Protein AF-A0A7X5CTS6-F1 (afdb_monomer_lite)

Radius of gyration: 20.5 Å; chains: 1; bounding box: 55×24×59 Å

Secondary structure (DSSP, 8-state):
-HHHHHHHHHHHHHHHHHHHHHHHHHHTT-HHHHHHHHHHHHHHHHHHHHH---HHHHHHHHHHHHHHHHHHHHHHHHHHHHHTT-S-HHHHHHHHHHHHHHHHHHHHHHHHHHHHTT-TT---

Structure (mmCIF, N/CA/C/O backbone):
data_AF-A0A7X5CTS6-F1
#
_entry.id   AF-A0A7X5CTS6-F1
#
loop_
_atom_site.group_PDB
_atom_site.id
_atom_site.type_symbol
_atom_site.label_atom_id
_atom_site.label_alt_id
_atom_site.label_comp_id
_atom_site.label_asym_id
_atom_site.label_entity_id
_atom_site.label_seq_id
_atom_site.pdbx_PDB_ins_code
_atom_site.Cartn_x
_atom_site.Cartn_y
_atom_site.Cartn_z
_atom_site.occupancy
_atom_site.B_iso_or_equiv
_atom_site.auth_seq_id
_atom_site.auth_comp_id
_atom_site.auth_asym_id
_atom_site.auth_atom_id
_atom_site.pdbx_PDB_model_num
ATOM 1 N N . MET A 1 1 ? -35.289 6.361 33.125 1.00 55.50 1 MET A N 1
ATOM 2 C CA . MET A 1 1 ? -34.505 5.143 32.811 1.00 55.50 1 MET A CA 1
ATOM 3 C C . MET A 1 1 ? -34.591 4.692 31.345 1.00 55.50 1 MET A C 1
ATOM 5 O O . MET A 1 1 ? -33.584 4.211 30.857 1.00 55.50 1 MET A O 1
ATOM 9 N N . TYR A 1 2 ? -35.688 4.899 30.600 1.00 62.69 2 TYR A N 1
ATOM 10 C CA . TYR A 1 2 ? -35.789 4.464 29.185 1.00 62.69 2 TYR A CA 1
ATOM 11 C C . TYR A 1 2 ? -34.935 5.256 28.174 1.00 62.69 2 TYR A C 1
ATOM 13 O O . TYR A 1 2 ? -34.404 4.685 27.229 1.00 62.69 2 TYR A O 1
ATOM 21 N N . LEU A 1 3 ? -34.765 6.564 28.382 1.00 54.91 3 LEU A N 1
ATOM 22 C CA . LEU A 1 3 ? -34.079 7.444 27.425 1.00 54.91 3 LEU A CA 1
ATOM 23 C C . LEU A 1 3 ? -32.558 7.215 27.394 1.00 54.91 3 LEU A C 1
ATOM 25 O O . LEU A 1 3 ? -31.965 7.183 26.325 1.00 54.91 3 LEU A O 1
ATOM 29 N N . GLN A 1 4 ? -31.944 6.971 28.557 1.00 43.34 4 GLN A N 1
ATOM 30 C CA . GLN A 1 4 ? -30.517 6.642 28.666 1.00 43.34 4 GLN A CA 1
ATOM 31 C C . GLN A 1 4 ? -30.188 5.292 28.006 1.00 43.34 4 GLN A C 1
ATOM 33 O O . GLN A 1 4 ? -29.154 5.161 27.364 1.00 43.34 4 GLN A O 1
ATOM 38 N N . SER A 1 5 ? -31.087 4.307 28.141 1.00 58.06 5 SER A N 1
ATOM 39 C CA . SER A 1 5 ? -30.960 2.996 27.490 1.00 58.06 5 SER A CA 1
ATOM 40 C C . SER A 1 5 ? -31.053 3.125 25.973 1.00 58.06 5 SER A C 1
ATOM 42 O O . SER A 1 5 ? -30.184 2.630 25.272 1.00 58.06 5 SER A O 1
ATOM 44 N N . ALA A 1 6 ? -32.048 3.864 25.472 1.00 58.09 6 ALA A N 1
ATOM 45 C CA . ALA A 1 6 ? -32.210 4.093 24.039 1.00 58.09 6 ALA A CA 1
ATOM 46 C C . ALA A 1 6 ? -31.023 4.863 23.433 1.00 58.09 6 ALA A C 1
ATOM 48 O O . ALA A 1 6 ? -30.578 4.541 22.337 1.00 58.09 6 ALA A O 1
ATOM 49 N N . ILE A 1 7 ? -30.473 5.850 24.151 1.00 59.34 7 ILE A N 1
ATOM 50 C CA . ILE A 1 7 ? -29.261 6.569 23.728 1.00 59.34 7 ILE A CA 1
ATOM 51 C C . ILE A 1 7 ? -28.058 5.618 23.670 1.00 59.34 7 ILE A C 1
ATOM 53 O O . ILE A 1 7 ? -27.316 5.647 22.691 1.00 59.34 7 ILE A O 1
ATOM 57 N N . ASN A 1 8 ? -27.883 4.749 24.669 1.00 61.75 8 ASN A N 1
ATOM 58 C CA . ASN A 1 8 ? -26.803 3.761 24.671 1.00 61.75 8 ASN A CA 1
ATOM 59 C C . ASN A 1 8 ? -26.955 2.727 23.545 1.00 61.75 8 ASN A C 1
ATOM 61 O O . ASN A 1 8 ? -25.961 2.401 22.904 1.00 61.75 8 ASN A O 1
ATOM 65 N N . ASP A 1 9 ? -28.175 2.275 23.249 1.00 66.56 9 ASP A N 1
ATOM 66 C CA . ASP A 1 9 ? -28.448 1.348 22.144 1.00 66.56 9 ASP A CA 1
ATOM 67 C C . ASP A 1 9 ? -28.160 1.986 20.774 1.00 66.56 9 ASP A C 1
ATOM 69 O O . ASP A 1 9 ? -27.579 1.347 19.893 1.00 66.56 9 ASP A O 1
ATOM 73 N N . ILE A 1 10 ? -28.510 3.267 20.597 1.00 66.75 10 ILE A N 1
ATOM 74 C CA . ILE A 1 10 ? -28.204 4.032 19.377 1.00 66.75 10 ILE A CA 1
ATOM 75 C C . ILE A 1 10 ? -26.689 4.210 19.222 1.00 66.75 10 ILE A C 1
ATOM 77 O O . ILE A 1 10 ? -26.154 3.992 18.132 1.00 66.75 10 ILE A O 1
ATOM 81 N N . LEU A 1 11 ? -25.986 4.561 20.303 1.00 58.97 11 LEU A N 1
ATOM 82 C CA . LEU A 1 11 ? -24.529 4.706 20.302 1.00 58.97 11 LEU A CA 1
ATOM 83 C C . LEU A 1 11 ? -23.826 3.370 20.025 1.00 58.97 11 LEU A C 1
ATOM 85 O O . LEU A 1 11 ? -22.874 3.326 19.246 1.00 58.97 11 LEU A O 1
ATOM 89 N N . GLU A 1 12 ? -24.311 2.263 20.591 1.00 66.62 12 GLU A N 1
ATOM 90 C CA . GLU A 1 12 ? -23.802 0.923 20.292 1.00 66.62 12 GLU A CA 1
ATOM 91 C C . GLU A 1 12 ? -24.026 0.524 18.831 1.00 66.62 12 GLU A C 1
ATOM 93 O O . GLU A 1 12 ? -23.133 -0.057 18.208 1.00 66.62 12 GLU A O 1
ATOM 98 N N . GLN A 1 13 ? -25.203 0.807 18.266 1.00 68.00 13 GLN A N 1
ATOM 99 C CA . GLN A 1 13 ? -25.497 0.505 16.865 1.00 68.00 13 GLN A CA 1
ATOM 100 C C . GLN A 1 13 ? -24.636 1.331 15.908 1.00 68.00 13 GLN A C 1
ATOM 102 O O . GLN A 1 13 ? -24.113 0.775 14.939 1.00 68.00 13 GLN A O 1
ATOM 107 N N . GLN A 1 14 ? -24.436 2.621 16.190 1.00 64.69 14 GLN A N 1
ATOM 108 C CA . GLN A 1 14 ? -23.541 3.476 15.408 1.00 64.69 14 GLN A CA 1
ATOM 109 C C . GLN A 1 14 ? -22.090 2.987 15.479 1.00 64.69 14 GLN A C 1
ATOM 111 O O . GLN A 1 14 ? -21.455 2.827 14.435 1.00 64.69 14 GLN A O 1
ATOM 116 N N . ASN A 1 15 ? -21.601 2.630 16.671 1.00 62.44 15 ASN A N 1
ATOM 117 C CA . ASN A 1 15 ? -20.273 2.035 16.837 1.00 62.44 15 ASN A CA 1
ATOM 118 C C . ASN A 1 15 ? -20.134 0.713 16.070 1.00 62.44 15 ASN A C 1
ATOM 120 O O . ASN A 1 15 ? -19.147 0.502 15.367 1.00 62.44 15 ASN A O 1
ATOM 124 N N . LYS A 1 16 ? -21.135 -0.175 16.136 1.00 68.44 16 LYS A N 1
ATOM 125 C CA . LYS A 1 16 ? -21.136 -1.443 15.383 1.00 68.44 16 LYS A CA 1
ATOM 126 C C . LYS A 1 16 ? -21.078 -1.205 13.871 1.00 68.44 16 LYS A C 1
ATOM 128 O O . LYS A 1 16 ? -20.346 -1.912 13.176 1.00 68.44 16 LYS A O 1
ATOM 133 N N . GLN A 1 17 ? -21.804 -0.212 13.355 1.00 70.69 17 GLN A N 1
ATOM 134 C CA . GLN A 1 17 ? -21.783 0.138 11.932 1.00 70.69 17 GLN A CA 1
ATOM 135 C C . GLN A 1 17 ? -20.451 0.766 11.498 1.00 70.69 17 GLN A C 1
ATOM 137 O O . GLN A 1 17 ? -19.921 0.374 10.457 1.00 70.69 17 GLN A O 1
ATOM 142 N N . GLN A 1 18 ? -19.873 1.668 12.297 1.00 62.78 18 GLN A N 1
ATOM 143 C CA . GLN A 1 18 ? -18.547 2.242 12.035 1.00 62.78 18 GLN A CA 1
ATOM 144 C C . GLN A 1 18 ? -17.455 1.170 12.046 1.00 62.78 18 GLN A C 1
ATOM 146 O O . GLN A 1 18 ? -16.685 1.075 11.094 1.00 62.78 18 GLN A O 1
ATOM 151 N N . ILE A 1 19 ? -17.441 0.290 13.051 1.00 62.78 19 ILE A N 1
ATOM 152 C CA . ILE A 1 19 ? -16.505 -0.841 13.131 1.00 62.78 19 ILE A CA 1
ATOM 153 C C . ILE A 1 19 ? -16.640 -1.750 11.903 1.00 62.78 19 ILE A C 1
ATOM 155 O O . ILE A 1 19 ? -15.636 -2.188 11.344 1.00 62.78 19 ILE A O 1
ATOM 159 N N . LEU A 1 20 ? -17.865 -2.037 11.452 1.00 71.19 20 LEU A N 1
ATOM 160 C CA . LEU A 1 20 ? -18.095 -2.849 10.256 1.00 71.19 20 LEU A CA 1
ATOM 161 C C . LEU A 1 20 ? -17.598 -2.147 8.982 1.00 71.19 20 LEU A C 1
ATOM 163 O O . LEU A 1 20 ? -17.016 -2.795 8.112 1.00 71.19 20 LEU A O 1
ATOM 167 N N . HIS A 1 21 ? -17.824 -0.838 8.860 1.00 67.75 21 HIS A N 1
ATOM 168 C CA . HIS A 1 21 ? -17.355 -0.046 7.727 1.00 67.75 21 HIS A CA 1
ATOM 169 C C . HIS A 1 21 ? -15.824 -0.007 7.665 1.00 67.75 21 HIS A C 1
ATOM 171 O O . HIS A 1 21 ? -15.253 -0.314 6.619 1.00 67.75 21 HIS A O 1
ATOM 177 N N . ILE A 1 22 ? -15.174 0.238 8.803 1.00 61.53 22 ILE A N 1
ATOM 178 C CA . ILE A 1 22 ? -13.717 0.196 8.958 1.00 61.53 22 ILE A CA 1
ATOM 179 C C . ILE A 1 22 ? -13.184 -1.195 8.604 1.00 61.53 22 ILE A C 1
ATOM 181 O O . ILE A 1 22 ? -12.278 -1.318 7.787 1.00 61.53 22 ILE A O 1
ATOM 185 N N . LYS A 1 23 ? -13.794 -2.270 9.121 1.00 62.78 23 LYS A N 1
ATOM 186 C CA . LYS A 1 23 ? -13.409 -3.648 8.768 1.00 62.78 23 LYS A CA 1
ATOM 187 C C . LYS A 1 23 ? -13.526 -3.925 7.271 1.00 62.78 23 LYS A C 1
ATOM 189 O O . LYS A 1 23 ? -12.672 -4.612 6.722 1.00 62.78 23 LYS A O 1
ATOM 194 N N . LYS A 1 24 ? -14.549 -3.392 6.596 1.00 66.81 24 LYS A N 1
ATOM 195 C CA . LYS A 1 24 ? -14.685 -3.507 5.136 1.00 66.81 24 LYS A CA 1
ATOM 196 C C . LYS A 1 24 ? -13.592 -2.735 4.398 1.00 66.81 24 LYS A C 1
ATOM 198 O O . LYS A 1 24 ? -13.032 -3.277 3.453 1.00 66.81 24 LYS A O 1
ATOM 203 N N . GLN A 1 25 ? -13.278 -1.512 4.823 1.00 61.53 25 GLN A N 1
ATOM 204 C CA . GLN A 1 25 ? -12.187 -0.724 4.239 1.00 61.53 25 GLN A CA 1
ATOM 205 C C . GLN A 1 25 ? -10.834 -1.421 4.421 1.00 61.53 25 GLN A C 1
ATOM 207 O O . GLN A 1 25 ? -10.058 -1.511 3.474 1.00 61.53 25 GLN A O 1
ATOM 212 N N . LEU A 1 26 ? -10.598 -1.999 5.600 1.00 60.16 26 LEU A N 1
ATOM 213 C CA . LEU A 1 26 ? -9.394 -2.764 5.898 1.00 60.16 26 LEU A CA 1
ATOM 214 C C . LEU A 1 26 ? -9.316 -4.058 5.059 1.00 60.16 26 LEU A C 1
ATOM 216 O O . LEU A 1 26 ? -8.292 -4.350 4.449 1.00 60.16 26 LEU A O 1
ATOM 220 N N . ALA A 1 27 ? -10.425 -4.790 4.917 1.00 58.75 27 ALA A N 1
ATOM 221 C CA . ALA A 1 27 ? -10.484 -6.026 4.130 1.00 58.75 27 ALA A CA 1
ATOM 222 C C . ALA A 1 27 ? -10.182 -5.836 2.629 1.00 58.75 27 ALA A C 1
ATOM 224 O O . ALA A 1 27 ? -9.663 -6.754 1.995 1.00 58.75 27 ALA A O 1
ATOM 225 N N . VAL A 1 28 ? -10.462 -4.657 2.055 1.00 59.62 28 VAL A N 1
ATOM 226 C CA . VAL A 1 28 ? -10.096 -4.319 0.662 1.00 59.62 28 VAL A CA 1
ATOM 227 C C . VAL A 1 28 ? -8.570 -4.273 0.464 1.00 59.62 28 VAL A C 1
ATOM 229 O O . VAL A 1 28 ? -8.091 -4.485 -0.648 1.00 59.62 28 VAL A O 1
ATOM 232 N N . MET A 1 29 ? -7.801 -4.070 1.538 1.00 61.09 29 MET A N 1
ATOM 233 C CA . MET A 1 29 ? -6.335 -4.043 1.562 1.00 61.09 29 MET A CA 1
ATOM 234 C C . MET A 1 29 ? -5.751 -5.267 2.287 1.00 61.09 29 MET A C 1
ATOM 236 O O . MET A 1 29 ? -4.773 -5.154 3.024 1.00 61.09 29 MET A O 1
ATOM 240 N N . SER A 1 30 ? -6.356 -6.444 2.096 1.00 66.75 30 SER A N 1
ATOM 241 C CA . SER A 1 30 ? -5.897 -7.685 2.729 1.00 66.75 30 SER A CA 1
ATOM 242 C C . SER A 1 30 ? -4.422 -7.999 2.425 1.00 66.75 30 SER A C 1
ATOM 244 O O . SER A 1 30 ? -3.878 -7.601 1.390 1.00 66.75 30 SER A O 1
ATOM 246 N N . GLU A 1 31 ? -3.772 -8.772 3.301 1.00 66.56 31 GLU A N 1
ATOM 247 C CA . GLU A 1 31 ? -2.392 -9.241 3.083 1.00 66.56 31 GLU A CA 1
ATOM 248 C C . GLU A 1 31 ? -2.230 -9.968 1.742 1.00 66.56 31 GLU A C 1
ATOM 250 O O . GLU A 1 31 ? -1.206 -9.843 1.072 1.00 66.56 31 GLU A O 1
ATOM 255 N N . GLU A 1 32 ? -3.271 -10.681 1.313 1.00 71.50 32 GLU A N 1
ATOM 256 C CA . GLU A 1 32 ? -3.310 -11.363 0.026 1.00 71.50 32 GLU A CA 1
ATOM 257 C C . GLU A 1 32 ? -3.339 -10.376 -1.147 1.00 71.50 32 GLU A C 1
ATOM 259 O O . GLU A 1 32 ? -2.570 -10.526 -2.100 1.00 71.50 32 GLU A O 1
ATOM 264 N N . TRP A 1 33 ? -4.157 -9.319 -1.068 1.00 76.38 33 TRP A N 1
ATOM 265 C CA . TRP A 1 33 ? -4.157 -8.253 -2.071 1.00 76.38 33 TRP A CA 1
ATOM 266 C C . TRP A 1 33 ? -2.781 -7.584 -2.163 1.00 76.38 33 TRP A C 1
ATOM 268 O O . TRP A 1 33 ? -2.247 -7.402 -3.263 1.00 76.38 33 TRP A O 1
ATOM 278 N N . PHE A 1 34 ? -2.176 -7.281 -1.012 1.00 74.25 34 PHE A N 1
ATOM 279 C CA . PHE A 1 34 ? -0.832 -6.717 -0.940 1.00 74.25 34 PHE A CA 1
ATOM 280 C C . PHE A 1 34 ? 0.199 -7.635 -1.604 1.00 74.25 34 PHE A C 1
ATOM 282 O O . PHE A 1 34 ? 0.939 -7.193 -2.486 1.00 74.25 34 PHE A O 1
ATOM 289 N N . TYR A 1 35 ? 0.218 -8.917 -1.233 1.00 71.75 35 TYR A N 1
ATOM 290 C CA . TYR A 1 35 ? 1.155 -9.902 -1.766 1.00 71.75 35 TYR A CA 1
ATOM 291 C C . TYR A 1 35 ? 1.056 -10.016 -3.292 1.00 71.75 35 TYR A C 1
ATOM 293 O O . TYR A 1 35 ? 2.079 -10.020 -3.980 1.00 71.75 35 TYR A O 1
ATOM 301 N N . GLN A 1 36 ? -0.162 -10.036 -3.842 1.00 77.19 36 GLN A N 1
ATOM 302 C CA . GLN A 1 36 ? -0.382 -10.091 -5.290 1.00 77.19 36 GLN A CA 1
ATOM 303 C C . GLN A 1 36 ? 0.176 -8.851 -6.003 1.00 77.19 36 GLN A C 1
ATOM 305 O O . GLN A 1 36 ? 0.879 -8.971 -7.012 1.00 77.19 36 GLN A O 1
ATOM 310 N N . LYS A 1 37 ? -0.086 -7.649 -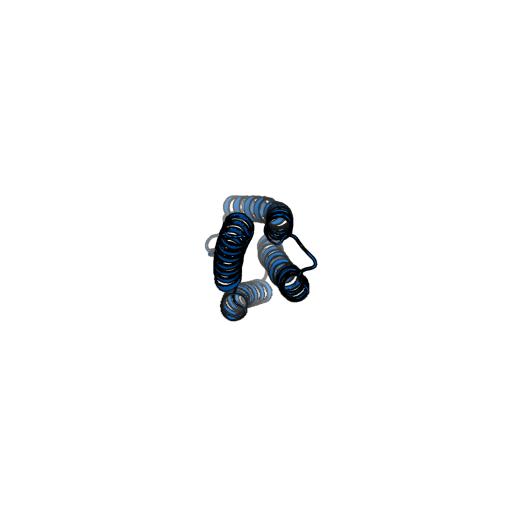5.470 1.00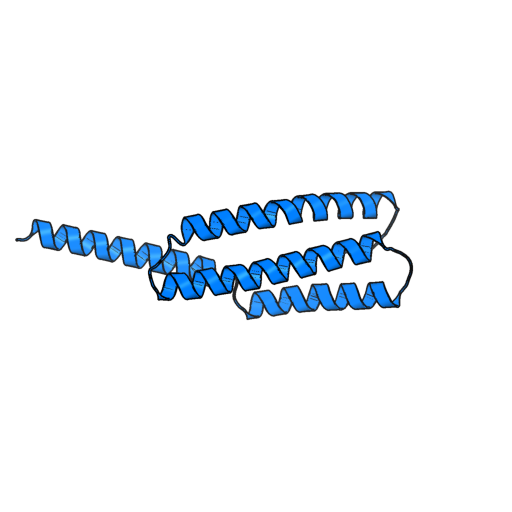 76.25 37 LYS A N 1
ATOM 311 C CA . LYS A 1 37 ? 0.426 -6.396 -6.048 1.00 76.25 37 LYS A CA 1
ATOM 312 C C . LYS A 1 37 ? 1.944 -6.290 -5.939 1.00 76.25 37 LYS A C 1
ATOM 314 O O . LYS A 1 37 ? 2.604 -5.956 -6.924 1.00 76.25 37 LYS A O 1
ATOM 319 N N . TRP A 1 38 ? 2.498 -6.637 -4.783 1.00 75.62 38 TRP A N 1
ATOM 320 C CA . TRP A 1 38 ? 3.933 -6.642 -4.519 1.00 75.62 38 TRP A CA 1
ATOM 321 C C . TRP A 1 38 ? 4.677 -7.611 -5.442 1.00 75.62 38 TRP A C 1
ATOM 323 O O . TRP A 1 38 ? 5.647 -7.228 -6.097 1.00 75.62 38 TRP A O 1
ATOM 333 N N . LYS A 1 39 ? 4.175 -8.845 -5.578 1.00 79.00 39 LYS A N 1
ATOM 334 C CA . LYS A 1 39 ? 4.751 -9.876 -6.450 1.00 79.00 39 LYS A CA 1
ATOM 335 C C . LYS A 1 39 ? 4.802 -9.420 -7.907 1.00 79.00 39 LYS A C 1
ATOM 337 O O . LYS A 1 39 ? 5.827 -9.596 -8.562 1.00 79.00 39 LYS A O 1
ATOM 342 N N . MET A 1 40 ? 3.730 -8.801 -8.401 1.00 83.12 40 MET A N 1
ATOM 343 C CA . MET A 1 40 ? 3.670 -8.281 -9.768 1.00 83.12 40 MET A CA 1
ATOM 344 C C . MET A 1 40 ? 4.715 -7.180 -10.010 1.00 83.12 40 MET A C 1
ATOM 346 O O . MET A 1 40 ? 5.432 -7.217 -11.011 1.00 83.12 40 MET A O 1
ATOM 350 N N . VAL A 1 41 ? 4.827 -6.212 -9.094 1.00 75.00 41 VAL A N 1
ATOM 351 C CA . VAL A 1 41 ? 5.816 -5.123 -9.186 1.00 75.00 41 VAL A CA 1
ATOM 352 C C . VAL A 1 41 ? 7.239 -5.668 -9.122 1.00 75.00 41 VAL A C 1
ATOM 354 O O . VAL A 1 41 ? 8.076 -5.287 -9.939 1.00 75.00 41 VAL A O 1
ATOM 357 N N . TYR A 1 42 ? 7.502 -6.602 -8.207 1.00 71.56 42 TYR A N 1
ATOM 358 C CA . TYR A 1 42 ? 8.810 -7.230 -8.050 1.00 71.56 42 TYR A CA 1
ATOM 359 C C . TYR A 1 42 ? 9.243 -7.999 -9.304 1.00 71.56 42 TYR A C 1
ATOM 361 O O . TYR A 1 42 ? 10.368 -7.839 -9.771 1.00 71.56 42 TYR A O 1
ATOM 369 N N . GLN A 1 43 ? 8.345 -8.793 -9.896 1.00 76.69 43 GLN A N 1
ATOM 370 C CA . GLN A 1 43 ? 8.625 -9.525 -11.135 1.00 76.69 43 GLN A CA 1
ATOM 371 C C . GLN A 1 43 ? 8.974 -8.582 -12.290 1.00 76.69 43 GLN A C 1
ATOM 373 O O . GLN A 1 43 ? 9.908 -8.851 -13.046 1.00 76.69 43 GLN A O 1
ATOM 378 N N . LYS A 1 44 ? 8.263 -7.454 -12.403 1.00 70.88 44 LYS A N 1
ATOM 379 C CA . LYS A 1 44 ? 8.552 -6.436 -13.418 1.00 70.88 44 LYS A CA 1
ATOM 380 C C . LYS A 1 44 ? 9.895 -5.757 -13.159 1.00 70.88 44 LYS A C 1
ATOM 382 O O . LYS A 1 44 ? 10.708 -5.686 -14.076 1.00 70.88 44 LYS A O 1
ATOM 387 N N . LEU A 1 45 ? 10.173 -5.336 -11.923 1.00 66.06 45 LEU A N 1
ATOM 388 C CA . LEU A 1 45 ? 11.473 -4.774 -11.540 1.00 66.06 45 LEU A CA 1
ATOM 389 C C . LEU A 1 45 ? 12.619 -5.730 -11.902 1.00 66.06 45 LEU A C 1
ATOM 391 O O . LEU A 1 45 ? 13.587 -5.330 -12.540 1.00 66.06 45 LEU A O 1
ATOM 395 N N . TYR A 1 46 ? 12.475 -7.009 -11.557 1.00 66.88 46 TYR A N 1
ATOM 396 C CA . TYR A 1 46 ? 13.468 -8.039 -11.846 1.00 66.88 46 TYR A CA 1
ATOM 397 C C . TYR A 1 46 ? 13.698 -8.235 -13.351 1.00 66.88 46 TYR A C 1
ATOM 399 O O . TYR A 1 46 ? 14.843 -8.322 -13.801 1.00 66.88 46 TYR A O 1
ATOM 407 N N . PHE A 1 47 ? 12.622 -8.265 -14.142 1.00 68.56 47 PHE A N 1
ATOM 408 C CA . PHE A 1 47 ? 12.697 -8.351 -15.600 1.00 68.56 47 PHE A CA 1
ATOM 409 C C . PHE A 1 47 ? 13.455 -7.160 -16.201 1.00 68.56 47 PHE A C 1
ATOM 411 O O . PHE A 1 47 ? 14.368 -7.346 -17.010 1.00 68.56 47 PHE A O 1
ATOM 418 N N . TYR A 1 48 ? 13.126 -5.938 -15.780 1.00 64.12 48 TYR A N 1
ATOM 419 C CA . TYR A 1 48 ? 13.758 -4.730 -16.311 1.00 64.12 48 TYR A CA 1
ATOM 420 C C . TYR A 1 48 ? 15.208 -4.557 -15.848 1.00 64.12 48 TYR A C 1
ATOM 422 O O . TYR A 1 48 ? 16.036 -4.127 -16.650 1.00 64.12 48 TYR A O 1
ATOM 430 N N . ASN A 1 49 ? 15.546 -4.985 -14.628 1.00 62.97 49 ASN A N 1
ATOM 431 C CA . ASN A 1 49 ? 16.930 -4.995 -14.149 1.00 62.97 49 ASN A CA 1
ATOM 432 C C . ASN A 1 49 ? 17.806 -5.983 -14.931 1.00 62.97 49 ASN A C 1
ATOM 434 O O . ASN A 1 49 ? 18.964 -5.684 -15.208 1.00 62.97 49 ASN A O 1
ATOM 438 N N . ARG A 1 50 ? 17.263 -7.137 -15.347 1.00 61.47 50 ARG A N 1
ATOM 439 C CA . ARG A 1 50 ? 17.996 -8.098 -16.191 1.00 61.47 50 ARG A CA 1
ATOM 440 C C . ARG A 1 50 ? 18.142 -7.662 -17.650 1.00 61.47 50 ARG A C 1
ATOM 442 O O . ARG A 1 50 ? 19.087 -8.092 -18.303 1.00 61.47 50 ARG A O 1
ATOM 449 N N . SER A 1 51 ? 17.225 -6.839 -18.157 1.00 58.78 51 SER A N 1
ATOM 450 C CA . SER A 1 51 ? 17.153 -6.495 -19.587 1.00 58.78 51 SER A CA 1
ATOM 451 C C . SER A 1 51 ? 18.054 -5.322 -20.005 1.00 58.78 51 SER A C 1
ATOM 453 O O . SER A 1 51 ? 18.234 -5.116 -21.199 1.00 58.78 51 SER A O 1
ATOM 455 N N . PHE A 1 52 ? 18.639 -4.595 -19.041 1.00 51.38 52 PHE A N 1
ATOM 456 C CA . PHE A 1 52 ? 19.457 -3.386 -19.213 1.00 51.38 52 PHE A CA 1
ATOM 457 C C . PHE A 1 52 ? 18.785 -2.210 -19.969 1.00 51.38 52 PHE A C 1
ATOM 459 O O . PHE A 1 52 ? 18.078 -2.350 -20.959 1.00 51.38 52 PHE A O 1
ATOM 466 N N . GLN A 1 53 ? 19.119 -0.999 -19.500 1.00 57.19 53 GLN A N 1
ATOM 467 C CA . GLN A 1 53 ? 19.039 0.306 -20.184 1.00 57.19 53 GLN A CA 1
ATOM 468 C C . GLN A 1 53 ? 17.857 1.254 -19.966 1.00 57.19 53 GLN A C 1
ATOM 470 O O . GLN A 1 53 ? 17.739 2.187 -20.753 1.00 57.19 53 GLN A O 1
ATOM 475 N N . LYS A 1 54 ? 17.034 1.168 -18.912 1.00 67.88 54 LYS A N 1
ATOM 476 C CA . LYS A 1 54 ? 16.124 2.300 -18.604 1.00 67.88 54 LYS A CA 1
ATOM 477 C C . LYS A 1 54 ? 16.095 2.616 -17.107 1.00 67.88 54 LYS A C 1
ATOM 479 O O . LYS A 1 54 ? 15.178 2.166 -16.425 1.00 67.88 54 LYS A O 1
ATOM 484 N N . PRO A 1 55 ? 17.039 3.445 -16.609 1.00 71.25 55 PRO A N 1
ATOM 485 C CA . PRO A 1 55 ? 17.074 3.911 -15.215 1.00 71.25 55 PRO A CA 1
ATOM 486 C C . PRO A 1 55 ? 15.733 4.485 -14.738 1.00 71.25 55 PRO A C 1
ATOM 488 O O . PRO A 1 55 ? 15.365 4.368 -13.577 1.00 71.25 55 PRO A O 1
ATOM 491 N N . ILE A 1 56 ? 14.963 5.067 -15.662 1.00 71.25 56 ILE A N 1
ATOM 492 C CA . ILE A 1 56 ? 13.620 5.596 -15.405 1.00 71.25 56 ILE A CA 1
ATOM 493 C C . ILE A 1 56 ? 12.614 4.470 -15.095 1.00 71.25 56 ILE A C 1
ATOM 495 O O . ILE A 1 56 ? 11.775 4.646 -14.216 1.00 71.25 56 ILE A O 1
ATOM 499 N N . ILE A 1 57 ? 12.707 3.305 -15.753 1.00 71.69 57 ILE A N 1
ATOM 500 C CA . ILE A 1 57 ? 11.850 2.145 -15.451 1.00 71.69 57 ILE A CA 1
ATOM 501 C C . ILE A 1 57 ? 12.217 1.538 -14.094 1.00 71.69 57 ILE A C 1
ATOM 503 O O . ILE A 1 57 ? 11.331 1.257 -13.288 1.00 71.69 57 ILE A O 1
ATOM 507 N N . GLU A 1 58 ? 13.507 1.353 -13.821 1.00 74.19 58 GLU A N 1
ATOM 508 C CA . GLU A 1 58 ? 13.965 0.857 -12.519 1.00 74.19 58 GLU A CA 1
ATOM 509 C C . GLU A 1 58 ? 13.518 1.795 -11.393 1.00 74.19 58 GLU A C 1
ATOM 511 O O . GLU A 1 58 ? 12.961 1.341 -10.390 1.00 74.19 58 GLU A O 1
ATOM 516 N N . LYS A 1 59 ? 13.661 3.113 -11.594 1.00 80.69 59 LYS A N 1
ATOM 517 C CA . LYS A 1 59 ? 13.165 4.127 -10.661 1.00 80.69 59 LYS A CA 1
ATOM 518 C C . LYS A 1 59 ? 11.649 4.032 -10.479 1.00 80.69 59 LYS A C 1
ATOM 520 O O . LYS A 1 59 ? 11.196 4.055 -9.341 1.00 80.69 59 LYS A O 1
ATOM 525 N N . LEU A 1 60 ? 10.876 3.856 -11.555 1.00 79.88 60 LEU A N 1
ATOM 526 C CA . LEU A 1 60 ? 9.416 3.704 -11.508 1.00 79.88 60 LEU A CA 1
ATOM 527 C C . LEU A 1 60 ? 8.980 2.500 -10.660 1.00 79.88 60 LEU A C 1
ATOM 529 O O . LEU A 1 60 ? 8.161 2.648 -9.752 1.00 79.88 60 LEU A O 1
ATOM 533 N N . PHE A 1 61 ? 9.526 1.313 -10.932 1.00 77.88 61 PHE A N 1
ATOM 534 C CA . PHE A 1 61 ? 9.160 0.106 -10.186 1.00 77.88 61 PHE A CA 1
ATOM 535 C C . PHE A 1 61 ? 9.697 0.124 -8.753 1.00 77.88 61 PHE A C 1
ATOM 537 O O . PHE A 1 61 ? 9.002 -0.321 -7.843 1.00 77.88 61 PHE A O 1
ATOM 544 N N . SER A 1 62 ? 10.874 0.709 -8.520 1.00 79.69 62 SER A N 1
ATOM 545 C CA . SER A 1 62 ? 11.398 0.928 -7.167 1.00 79.69 62 SER A CA 1
ATOM 546 C C . SER A 1 62 ? 10.504 1.868 -6.359 1.00 79.69 62 SER A C 1
ATOM 548 O O . SER A 1 62 ? 10.258 1.619 -5.179 1.00 79.69 62 SER A O 1
ATOM 550 N N . LEU A 1 63 ? 9.969 2.922 -6.987 1.00 82.75 63 LEU A N 1
ATOM 551 C CA . LEU A 1 63 ? 9.041 3.843 -6.332 1.00 82.75 63 LEU A CA 1
ATOM 552 C C . LEU A 1 63 ? 7.728 3.151 -5.967 1.00 82.75 63 LEU A C 1
ATOM 554 O O . LEU A 1 63 ? 7.223 3.315 -4.859 1.00 82.75 63 LEU A O 1
ATOM 558 N N . GLN A 1 64 ? 7.201 2.323 -6.872 1.00 77.06 64 GLN A N 1
ATOM 559 C CA . GLN A 1 64 ? 6.019 1.518 -6.582 1.00 77.06 64 GLN A CA 1
ATOM 560 C C . GLN A 1 64 ? 6.254 0.518 -5.462 1.00 77.06 64 GLN A C 1
ATOM 562 O O . GLN A 1 64 ? 5.385 0.340 -4.614 1.00 77.06 64 GLN A O 1
ATOM 567 N N . MET A 1 65 ? 7.426 -0.109 -5.433 1.00 79.06 65 MET A N 1
ATOM 568 C CA . MET A 1 65 ? 7.784 -1.037 -4.373 1.00 79.06 65 MET A CA 1
ATOM 569 C C . MET A 1 65 ? 7.799 -0.345 -3.008 1.00 79.06 65 MET A C 1
ATOM 571 O O . MET A 1 65 ? 7.193 -0.846 -2.063 1.00 79.06 65 MET A O 1
ATOM 575 N N . LYS A 1 66 ? 8.415 0.842 -2.925 1.00 82.19 66 LYS A N 1
ATOM 576 C CA . LYS A 1 66 ? 8.404 1.677 -1.715 1.00 82.19 66 LYS A CA 1
ATOM 577 C C . LYS A 1 66 ? 6.987 2.087 -1.313 1.00 82.19 66 LYS A C 1
ATOM 579 O O . LYS A 1 66 ? 6.639 1.976 -0.142 1.00 82.19 66 LYS A O 1
ATOM 584 N N . ARG A 1 67 ? 6.151 2.487 -2.276 1.00 83.75 67 ARG A N 1
ATOM 585 C CA . ARG A 1 67 ? 4.735 2.814 -2.041 1.00 83.75 67 ARG A CA 1
ATOM 586 C C . ARG A 1 67 ? 3.998 1.639 -1.403 1.00 83.75 67 ARG A C 1
ATOM 588 O O . ARG A 1 67 ? 3.344 1.815 -0.385 1.00 83.75 67 ARG A O 1
ATOM 595 N N . TYR A 1 68 ? 4.137 0.437 -1.961 1.00 80.62 68 TYR A N 1
ATOM 596 C CA . TYR A 1 68 ? 3.530 -0.763 -1.388 1.00 80.62 68 TYR A CA 1
ATOM 597 C C . TYR A 1 68 ? 4.085 -1.064 0.015 1.00 80.62 68 TYR A C 1
ATOM 599 O O . TYR A 1 68 ? 3.303 -1.314 0.926 1.00 80.62 68 TYR A O 1
ATOM 607 N N . GLN A 1 69 ? 5.396 -0.971 0.241 1.00 79.81 69 GLN A N 1
ATOM 608 C CA . GLN A 1 69 ? 5.974 -1.167 1.580 1.00 79.81 69 GLN A CA 1
ATOM 609 C C . GLN A 1 69 ? 5.386 -0.211 2.628 1.00 79.81 69 GLN A C 1
ATOM 611 O O . GLN A 1 69 ? 5.052 -0.650 3.725 1.00 79.81 69 GLN A O 1
ATOM 616 N N . ILE A 1 70 ? 5.205 1.066 2.283 1.00 82.38 70 ILE A N 1
ATOM 617 C CA . ILE A 1 70 ? 4.579 2.057 3.170 1.00 82.38 70 ILE A CA 1
ATOM 618 C C . ILE A 1 70 ? 3.118 1.704 3.432 1.00 82.38 70 ILE A C 1
ATOM 620 O O . ILE A 1 70 ? 2.700 1.714 4.585 1.00 82.38 70 ILE A O 1
ATOM 624 N N . ILE A 1 71 ? 2.366 1.326 2.390 1.00 79.38 71 ILE A N 1
ATOM 625 C CA . ILE A 1 71 ? 0.992 0.832 2.545 1.00 79.38 71 ILE A CA 1
ATOM 626 C C . ILE A 1 71 ? 0.947 -0.286 3.584 1.00 79.38 71 ILE A C 1
ATOM 628 O O . ILE A 1 71 ? 0.143 -0.221 4.503 1.00 79.38 71 ILE A O 1
ATOM 632 N N . GLN A 1 72 ? 1.815 -1.291 3.460 1.00 77.12 72 GLN A N 1
ATOM 633 C CA . GLN A 1 72 ? 1.825 -2.434 4.369 1.00 77.12 72 GLN A CA 1
ATOM 634 C C . GLN A 1 72 ? 2.164 -2.025 5.806 1.00 77.12 72 GLN A C 1
ATOM 636 O O . GLN A 1 72 ? 1.482 -2.447 6.736 1.00 77.12 72 GLN A O 1
ATOM 641 N N . GLN A 1 73 ? 3.201 -1.207 5.990 1.00 81.25 73 GLN A N 1
ATOM 642 C CA . GLN A 1 73 ? 3.654 -0.782 7.315 1.00 81.25 73 GLN A CA 1
ATOM 643 C C . GLN A 1 73 ? 2.612 0.082 8.029 1.00 81.25 73 GLN A C 1
ATOM 645 O O . GLN A 1 73 ? 2.297 -0.173 9.189 1.00 81.25 73 GLN A O 1
ATOM 650 N N . GLU A 1 74 ? 2.060 1.083 7.345 1.00 81.44 74 GLU A N 1
ATOM 651 C CA . GLU A 1 74 ? 1.058 1.976 7.931 1.00 81.44 74 GLU A CA 1
ATOM 652 C C . GLU A 1 74 ? -0.266 1.251 8.159 1.00 81.44 74 GLU A C 1
ATOM 654 O O . GLU A 1 74 ? -0.878 1.402 9.211 1.00 81.44 74 GLU A O 1
ATOM 659 N N . TYR A 1 75 ? -0.660 0.363 7.246 1.00 78.81 75 TYR A N 1
ATOM 660 C CA . TYR A 1 75 ? -1.824 -0.493 7.447 1.00 78.81 75 TYR A CA 1
ATOM 661 C C . TYR A 1 75 ? -1.676 -1.385 8.688 1.00 78.81 75 TYR A C 1
ATOM 663 O O . TYR A 1 75 ? -2.581 -1.440 9.519 1.00 78.81 75 TYR A O 1
ATOM 671 N N . GLN A 1 76 ? -0.525 -2.044 8.870 1.00 78.12 76 GLN A N 1
ATOM 672 C CA . GLN A 1 76 ? -0.264 -2.862 10.060 1.00 78.12 76 GLN A CA 1
ATOM 673 C C . GLN A 1 76 ? -0.324 -2.035 11.351 1.00 78.12 76 GLN A C 1
ATOM 675 O O . GLN A 1 76 ? -0.887 -2.499 12.343 1.00 78.12 76 GLN A O 1
ATOM 680 N N . LYS A 1 77 ? 0.197 -0.802 11.340 1.00 83.06 77 LYS A N 1
ATOM 681 C CA . LYS A 1 77 ? 0.090 0.116 12.484 1.00 83.06 77 LYS A CA 1
ATOM 682 C C . LYS A 1 77 ? -1.361 0.489 12.777 1.00 83.06 77 LYS A C 1
ATOM 684 O O . LYS A 1 77 ? -1.771 0.387 13.930 1.00 83.06 77 LYS A O 1
ATOM 689 N N . ILE A 1 78 ? -2.135 0.855 11.753 1.00 79.88 78 ILE A N 1
ATOM 690 C CA . ILE A 1 78 ? -3.556 1.209 11.878 1.00 79.88 78 ILE A CA 1
ATOM 691 C C . ILE A 1 78 ? -4.343 0.046 12.480 1.00 79.88 78 ILE A C 1
ATOM 693 O O . ILE A 1 78 ? -5.107 0.252 13.418 1.00 79.88 78 ILE A O 1
ATOM 697 N N . VAL A 1 79 ? -4.125 -1.182 12.001 1.00 75.62 79 VAL A N 1
ATOM 698 C CA . VAL A 1 79 ? -4.789 -2.380 12.538 1.00 75.62 79 VAL A CA 1
ATOM 699 C C . VAL A 1 79 ? -4.428 -2.597 14.011 1.00 75.62 79 VAL A C 1
ATOM 701 O O . VAL A 1 79 ? -5.324 -2.708 14.844 1.00 75.62 79 VAL A O 1
ATOM 704 N N . GLN A 1 80 ? -3.138 -2.569 14.365 1.00 78.12 80 GLN A N 1
ATOM 705 C CA . GLN A 1 80 ? -2.685 -2.741 15.754 1.00 78.12 80 GLN A CA 1
ATOM 706 C C . GLN A 1 80 ? -3.216 -1.653 16.699 1.00 78.12 80 GLN A C 1
ATOM 708 O O . GLN A 1 80 ? -3.480 -1.908 17.874 1.00 78.12 80 GLN A O 1
ATOM 713 N N . GLN A 1 81 ? -3.330 -0.422 16.209 1.00 77.25 81 GLN A N 1
ATOM 714 C CA . GLN A 1 81 ? -3.831 0.720 16.966 1.00 77.25 81 GLN A CA 1
ATOM 715 C C . GLN A 1 81 ? -5.361 0.718 17.087 1.00 77.25 81 GLN A C 1
ATOM 717 O O . GLN A 1 81 ? -5.897 1.120 18.121 1.00 77.25 81 GLN A O 1
ATOM 722 N N . PHE A 1 82 ? -6.063 0.228 16.064 1.00 76.06 82 PHE A N 1
ATOM 723 C CA . PHE A 1 82 ? -7.506 0.017 16.090 1.00 76.06 82 PHE A CA 1
ATOM 724 C C . PHE A 1 82 ? -7.901 -1.085 17.076 1.00 76.06 82 PHE A C 1
ATOM 726 O O . PHE A 1 82 ? -8.830 -0.892 17.857 1.00 76.06 82 PHE A O 1
ATOM 733 N N . GLU A 1 83 ? -7.167 -2.203 17.100 1.00 73.06 83 GLU A N 1
ATOM 734 C CA . GLU A 1 83 ? -7.369 -3.291 18.072 1.00 73.06 83 GLU A CA 1
ATOM 735 C C . GLU A 1 83 ? -7.208 -2.821 19.523 1.00 73.06 83 GLU A C 1
ATOM 737 O O . GLU A 1 83 ? -7.861 -3.342 20.424 1.00 73.06 83 GLU A O 1
ATOM 742 N N . LYS A 1 84 ? -6.368 -1.806 19.751 1.00 77.38 84 LYS A N 1
ATOM 743 C CA . LYS A 1 84 ? -6.169 -1.174 21.063 1.00 77.38 84 LYS A CA 1
ATOM 744 C C . LYS A 1 84 ? -7.149 -0.030 21.347 1.00 77.38 84 LYS A C 1
ATOM 746 O O . LY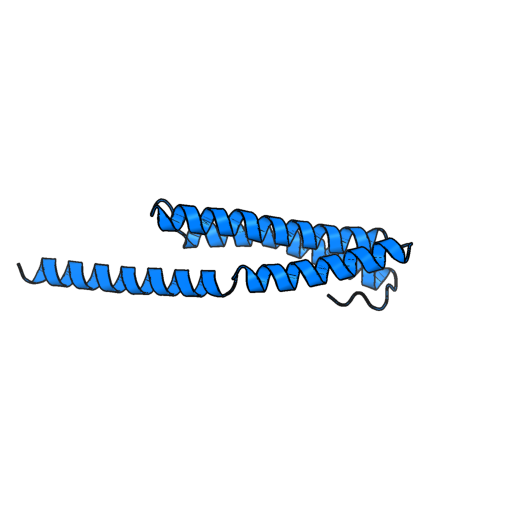S A 1 84 ? -7.078 0.554 22.423 1.00 77.38 84 LYS A O 1
ATOM 751 N N . HIS A 1 85 ? -8.037 0.300 20.405 1.00 74.00 85 HIS A N 1
ATOM 752 C CA . HIS A 1 85 ? -8.959 1.442 20.463 1.00 74.00 85 HIS A CA 1
ATOM 753 C C . HIS A 1 85 ? -8.270 2.795 20.713 1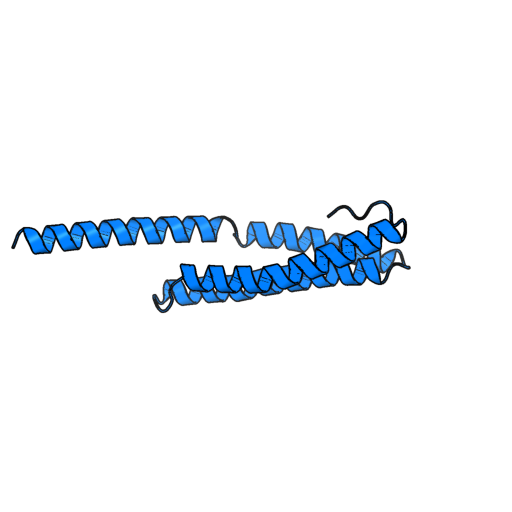.00 74.00 85 HIS A C 1
ATOM 755 O O . HIS A 1 85 ? -8.838 3.686 21.340 1.00 74.00 85 HIS A O 1
ATOM 761 N N . THR A 1 86 ? -7.034 2.959 20.232 1.00 72.12 86 THR A N 1
ATOM 762 C CA . THR A 1 86 ? -6.205 4.143 20.520 1.00 72.12 86 THR A CA 1
ATOM 763 C C . THR A 1 86 ? -6.206 5.207 19.422 1.00 72.12 86 THR A C 1
ATOM 765 O O . THR A 1 86 ? -5.513 6.207 19.582 1.00 72.12 86 THR A O 1
ATOM 768 N N . ILE A 1 87 ? -6.911 5.003 18.301 1.00 78.00 87 ILE A N 1
ATOM 769 C CA . ILE A 1 87 ? -6.892 5.944 17.166 1.00 78.00 87 ILE A CA 1
ATOM 770 C C . ILE A 1 87 ? -8.266 6.162 16.546 1.00 78.00 87 ILE A C 1
ATOM 772 O O . ILE A 1 87 ? -9.116 5.270 16.573 1.00 78.00 87 ILE A O 1
ATOM 776 N N . ASP A 1 88 ? -8.417 7.310 15.886 1.00 78.31 88 ASP A N 1
ATOM 777 C CA . ASP A 1 88 ? -9.406 7.488 14.829 1.00 78.31 88 ASP A CA 1
ATOM 778 C C . ASP A 1 88 ? -8.857 6.890 13.524 1.00 78.31 88 ASP A C 1
ATOM 780 O O . ASP A 1 88 ? -7.902 7.384 12.921 1.00 78.31 88 ASP A O 1
ATOM 784 N N . VAL A 1 89 ? -9.456 5.780 13.096 1.00 70.38 89 VAL A N 1
ATOM 785 C CA . VAL A 1 89 ? -9.048 5.069 11.878 1.00 70.38 89 VAL A CA 1
ATOM 786 C C . VAL A 1 89 ? -9.309 5.902 10.625 1.00 70.38 89 VAL A C 1
ATOM 788 O O . VAL A 1 89 ? -8.584 5.763 9.643 1.00 70.38 89 VAL A O 1
ATOM 791 N N . THR A 1 90 ? -10.311 6.781 10.652 1.00 74.31 90 THR A N 1
ATOM 792 C CA . THR A 1 90 ? -10.662 7.642 9.517 1.00 74.31 90 THR A CA 1
ATOM 793 C C . THR A 1 90 ? -9.537 8.630 9.246 1.00 74.31 90 THR A C 1
ATOM 795 O O . THR A 1 90 ? -9.041 8.712 8.123 1.00 74.31 90 THR A O 1
ATOM 798 N N . GLU A 1 91 ? -9.071 9.305 10.298 1.00 77.31 91 GLU A N 1
ATOM 799 C CA . GLU A 1 91 ? -7.963 10.255 10.216 1.00 77.31 91 GLU A CA 1
ATOM 800 C C . GLU A 1 91 ? -6.661 9.554 9.798 1.00 77.31 91 GLU A C 1
ATOM 802 O O . GLU A 1 91 ? -5.937 10.035 8.926 1.00 77.31 91 GLU A O 1
ATOM 807 N N . ALA A 1 92 ? -6.381 8.367 10.345 1.00 76.94 92 ALA A N 1
ATOM 808 C CA . ALA A 1 92 ? -5.179 7.615 9.990 1.00 76.94 92 ALA A CA 1
ATOM 809 C C . ALA A 1 92 ? -5.184 7.117 8.530 1.00 76.94 92 ALA A C 1
ATOM 811 O O . ALA A 1 92 ? -4.147 7.133 7.862 1.00 76.94 92 ALA A O 1
ATOM 812 N N . LEU A 1 93 ? -6.345 6.721 7.996 1.00 76.44 93 LEU A N 1
ATOM 813 C CA . LEU A 1 93 ? -6.490 6.371 6.579 1.00 76.44 93 LEU A CA 1
ATOM 814 C C . LEU A 1 93 ? -6.368 7.600 5.664 1.00 76.44 93 LEU A C 1
ATOM 816 O O . LEU A 1 93 ? -5.795 7.491 4.578 1.00 76.44 93 LEU A O 1
ATOM 820 N N . GLU A 1 94 ? -6.849 8.773 6.085 1.00 79.75 94 GLU A N 1
ATOM 821 C CA . GLU A 1 94 ? -6.632 10.028 5.352 1.00 79.75 94 GLU A CA 1
ATOM 822 C C . GLU A 1 94 ? -5.155 10.432 5.325 1.00 79.75 94 GLU A C 1
ATOM 824 O O . GLU A 1 94 ? -4.634 10.800 4.268 1.00 79.75 94 GLU A O 1
ATOM 829 N N . GLN A 1 95 ? -4.448 10.303 6.449 1.00 78.94 95 GLN A N 1
ATOM 830 C CA . GLN A 1 95 ? -3.004 10.532 6.510 1.00 78.94 95 GLN A CA 1
ATOM 831 C C . GLN A 1 95 ? -2.247 9.576 5.582 1.00 78.94 95 GLN A C 1
ATOM 833 O O . GLN A 1 95 ? -1.388 10.021 4.815 1.00 78.94 95 GLN A O 1
ATOM 838 N N . LEU A 1 96 ? -2.612 8.288 5.573 1.00 82.06 96 LEU A N 1
ATOM 839 C CA . LEU A 1 96 ? -2.059 7.322 4.627 1.00 82.06 96 LEU A CA 1
ATOM 840 C C . LEU A 1 96 ? -2.328 7.752 3.178 1.00 82.06 96 LEU A C 1
ATOM 842 O O . LEU A 1 96 ? -1.392 7.816 2.385 1.00 82.06 96 LEU A O 1
ATOM 846 N N . ASN A 1 97 ? -3.561 8.122 2.827 1.00 81.12 97 ASN A N 1
ATOM 847 C CA . ASN A 1 97 ? -3.892 8.601 1.480 1.00 81.12 97 ASN A CA 1
ATOM 848 C C . ASN A 1 97 ? -3.070 9.829 1.066 1.00 81.12 97 ASN A C 1
ATOM 850 O O . ASN A 1 97 ? -2.605 9.897 -0.073 1.00 81.12 97 ASN A O 1
ATOM 854 N N . ASN A 1 98 ? -2.838 10.773 1.979 1.00 84.75 98 ASN A N 1
ATOM 855 C CA . ASN A 1 98 ? -2.007 11.946 1.712 1.00 84.75 98 ASN A CA 1
ATOM 856 C C . ASN A 1 98 ? -0.551 11.567 1.414 1.00 84.75 98 ASN A C 1
ATOM 858 O O . ASN A 1 98 ? 0.044 12.111 0.481 1.00 84.75 98 ASN A O 1
ATOM 862 N N . ILE A 1 99 ? 0.008 10.601 2.150 1.00 82.31 99 ILE A N 1
ATOM 863 C CA . ILE A 1 99 ? 1.343 10.056 1.874 1.00 82.31 99 ILE A CA 1
ATOM 864 C C . ILE A 1 99 ? 1.358 9.384 0.497 1.00 82.31 99 ILE A C 1
ATOM 866 O O . ILE A 1 99 ? 2.248 9.649 -0.309 1.00 82.31 99 ILE A O 1
ATOM 870 N N . LEU A 1 100 ? 0.359 8.552 0.186 1.00 83.31 100 LEU A N 1
ATOM 871 C CA . LEU A 1 100 ? 0.286 7.830 -1.090 1.00 83.31 100 LEU A CA 1
ATOM 872 C C . LEU A 1 100 ? 0.153 8.758 -2.296 1.00 83.31 100 LEU A C 1
ATOM 874 O O . LEU A 1 100 ? 0.719 8.457 -3.347 1.00 83.31 100 LEU A O 1
ATOM 878 N N . LYS A 1 101 ? -0.513 9.903 -2.135 1.00 84.81 101 LYS A N 1
ATOM 879 C CA . LYS A 1 101 ? -0.669 10.902 -3.194 1.00 84.81 101 LYS A CA 1
ATOM 880 C C . LYS A 1 101 ? 0.674 11.439 -3.699 1.00 84.81 101 LYS A C 1
ATOM 882 O O . LYS A 1 101 ? 0.850 11.585 -4.903 1.00 84.81 101 LYS A O 1
ATOM 887 N N . GLN A 1 102 ? 1.650 11.635 -2.808 1.00 83.06 102 GLN A N 1
ATOM 888 C CA . GLN A 1 102 ? 3.001 12.065 -3.197 1.00 83.06 102 GLN A CA 1
ATOM 889 C C . GLN A 1 102 ? 3.681 11.042 -4.121 1.00 83.06 102 GLN A C 1
ATOM 891 O O . GLN A 1 102 ? 4.336 11.410 -5.096 1.00 83.06 102 GLN A O 1
ATOM 896 N N . TYR A 1 103 ? 3.480 9.747 -3.854 1.00 81.94 103 TYR A N 1
ATOM 897 C CA . TYR A 1 103 ? 3.980 8.677 -4.716 1.00 81.94 103 TYR A CA 1
ATOM 898 C C . TYR A 1 103 ? 3.213 8.596 -6.034 1.00 81.94 103 TYR A C 1
ATOM 900 O O . TYR A 1 103 ? 3.820 8.304 -7.061 1.00 81.94 103 TYR A O 1
ATOM 908 N N . ASP A 1 104 ? 1.901 8.838 -6.025 1.00 79.81 104 ASP A N 1
ATOM 909 C CA . ASP A 1 104 ? 1.085 8.827 -7.240 1.00 79.81 104 ASP A CA 1
ATOM 910 C C . ASP A 1 104 ? 1.524 9.934 -8.213 1.00 79.81 104 ASP A C 1
ATOM 912 O O . ASP A 1 104 ? 1.693 9.657 -9.404 1.00 79.81 104 ASP A O 1
ATOM 916 N N . ASP A 1 105 ? 1.817 11.135 -7.705 1.00 83.56 105 ASP A N 1
ATOM 917 C CA . ASP A 1 105 ? 2.334 12.256 -8.499 1.00 83.56 105 ASP A CA 1
ATOM 918 C C . ASP A 1 105 ? 3.714 11.939 -9.108 1.00 83.56 105 ASP A C 1
ATOM 920 O O . ASP A 1 105 ? 3.954 12.163 -10.301 1.00 83.56 105 ASP A O 1
ATOM 924 N N . GLU A 1 106 ? 4.629 11.358 -8.323 1.00 81.56 106 GLU A N 1
ATOM 925 C CA . GLU A 1 106 ? 5.966 10.991 -8.804 1.00 81.56 106 GLU A CA 1
ATOM 926 C C . GLU A 1 106 ? 5.922 9.810 -9.797 1.00 81.56 106 GLU A C 1
ATOM 928 O O . GLU A 1 106 ? 6.633 9.812 -10.808 1.00 81.56 106 GLU A O 1
ATOM 933 N N . ILE A 1 107 ? 5.038 8.829 -9.581 1.00 81.44 107 ILE A N 1
ATOM 934 C CA . ILE A 1 107 ? 4.776 7.730 -10.524 1.00 81.44 107 ILE A CA 1
ATOM 935 C C . ILE A 1 107 ? 4.206 8.272 -11.838 1.00 81.44 107 ILE A C 1
ATOM 937 O O . ILE A 1 107 ? 4.625 7.823 -12.908 1.00 81.44 107 ILE A O 1
ATOM 941 N N . ASP A 1 108 ? 3.257 9.208 -11.788 1.00 82.44 108 ASP A N 1
ATOM 942 C CA . ASP A 1 108 ? 2.653 9.802 -12.983 1.00 82.44 108 ASP A CA 1
ATOM 943 C C . ASP A 1 108 ? 3.680 10.598 -13.800 1.00 82.44 108 ASP A C 1
ATOM 945 O O . ASP A 1 108 ? 3.777 10.444 -15.024 1.00 82.44 108 ASP A O 1
ATOM 949 N N . LEU A 1 109 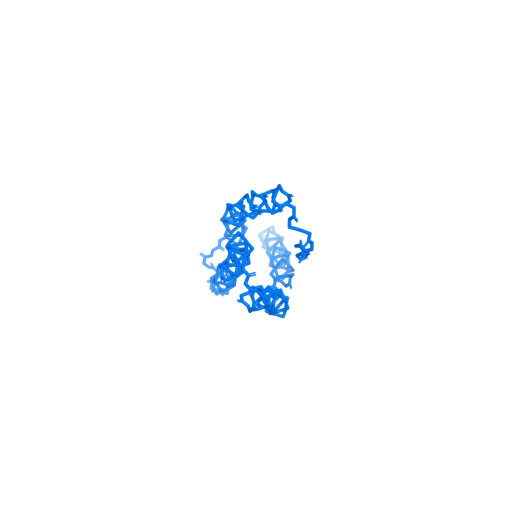? 4.538 11.369 -13.127 1.00 83.81 109 LEU A N 1
ATOM 950 C CA . LEU A 1 109 ? 5.651 12.067 -13.767 1.00 83.81 109 LEU A CA 1
ATOM 951 C C . LEU A 1 109 ? 6.602 11.087 -14.475 1.00 83.81 109 LEU A C 1
ATOM 953 O O . LEU A 1 109 ? 6.942 11.285 -15.646 1.00 83.81 109 LEU A O 1
ATOM 957 N N . LEU A 1 110 ? 7.004 10.009 -13.797 1.00 77.94 110 LEU A N 1
ATOM 958 C CA . LEU A 1 110 ? 7.903 8.995 -14.356 1.00 77.94 110 LEU A CA 1
ATOM 959 C C . LEU A 1 110 ? 7.260 8.232 -15.525 1.00 77.94 110 LEU A C 1
ATOM 961 O O . LEU A 1 110 ? 7.926 7.972 -16.527 1.00 77.94 110 LEU A O 1
ATOM 965 N N . LYS A 1 111 ? 5.955 7.937 -15.463 1.00 77.81 111 LYS A N 1
ATOM 966 C CA . LYS A 1 111 ? 5.199 7.363 -16.591 1.00 77.81 111 LYS A CA 1
ATOM 967 C C . LYS A 1 111 ? 5.226 8.278 -17.813 1.00 77.81 111 LYS A C 1
ATOM 969 O O . LYS A 1 111 ? 5.525 7.813 -18.914 1.00 77.81 111 LYS A O 1
ATOM 974 N N . LYS A 1 112 ? 4.958 9.576 -17.635 1.00 80.25 112 LYS A N 1
ATOM 975 C CA . LYS A 1 112 ? 5.012 10.569 -18.724 1.00 80.25 112 LYS A CA 1
ATOM 976 C C . LYS A 1 112 ? 6.409 10.650 -19.337 1.00 80.25 112 LYS A C 1
ATOM 978 O O . LYS A 1 112 ? 6.540 10.723 -20.559 1.00 80.25 112 LYS A O 1
ATOM 983 N N . GLN A 1 113 ? 7.455 10.567 -18.513 1.00 69.56 113 GLN A N 1
ATOM 984 C CA . GLN A 1 113 ? 8.834 10.481 -18.995 1.00 69.56 113 GLN A CA 1
ATOM 985 C C . GLN A 1 113 ? 9.078 9.194 -19.795 1.00 69.56 113 GLN A C 1
ATOM 987 O O . GLN A 1 113 ? 9.661 9.263 -20.875 1.00 69.56 113 GLN A O 1
ATOM 992 N N . CYS A 1 114 ? 8.569 8.041 -19.350 1.00 71.75 114 CYS A N 1
ATOM 993 C CA . CYS A 1 114 ? 8.672 6.794 -20.111 1.00 71.75 114 CYS A CA 1
ATOM 994 C C . CYS A 1 114 ? 8.030 6.888 -21.503 1.00 71.75 114 CYS A C 1
ATOM 996 O O . CYS A 1 114 ? 8.631 6.455 -22.488 1.00 71.75 114 CYS A O 1
ATOM 998 N N . VAL A 1 115 ? 6.846 7.498 -21.605 1.00 71.69 115 VAL A N 1
ATOM 999 C CA . VAL A 1 115 ? 6.180 7.745 -22.895 1.00 71.69 115 VAL A CA 1
ATOM 1000 C C . VAL A 1 115 ? 7.029 8.667 -23.777 1.00 71.69 115 VAL A C 1
ATOM 1002 O O . VAL A 1 115 ? 7.258 8.360 -24.946 1.00 71.69 115 VAL A O 1
ATOM 1005 N N . ARG A 1 116 ? 7.565 9.757 -23.210 1.00 64.19 116 ARG A N 1
ATOM 1006 C CA . ARG A 1 116 ? 8.399 10.739 -23.925 1.00 64.19 116 ARG A CA 1
ATOM 1007 C C . ARG A 1 116 ? 9.690 10.141 -24.496 1.00 64.19 116 ARG A C 1
ATOM 1009 O O . ARG A 1 116 ? 10.102 10.534 -25.581 1.00 64.19 116 ARG A O 1
ATOM 1016 N N . TYR A 1 117 ? 10.297 9.168 -23.816 1.00 63.66 117 TYR A N 1
ATOM 1017 C CA . TYR A 1 117 ? 11.482 8.439 -24.297 1.00 63.66 117 TYR A CA 1
ATOM 1018 C C . TYR A 1 117 ? 11.144 7.226 -25.183 1.00 63.66 117 TYR A C 1
ATOM 1020 O O . TYR A 1 117 ? 11.985 6.348 -25.387 1.00 63.66 117 TYR A O 1
ATOM 1028 N N . ASN A 1 118 ? 9.911 7.155 -25.701 1.00 59.78 118 ASN A N 1
ATOM 1029 C CA . ASN A 1 118 ? 9.422 6.095 -26.588 1.00 59.78 118 ASN A CA 1
ATOM 1030 C C . ASN A 1 118 ? 9.647 4.684 -26.008 1.00 59.78 118 ASN A C 1
ATOM 1032 O O . ASN A 1 118 ? 9.936 3.712 -26.711 1.00 59.78 118 ASN A O 1
ATOM 1036 N N . ILE A 1 119 ? 9.543 4.571 -24.681 1.00 62.06 119 ILE A N 1
ATOM 1037 C CA . ILE A 1 119 ? 9.619 3.305 -23.965 1.00 62.0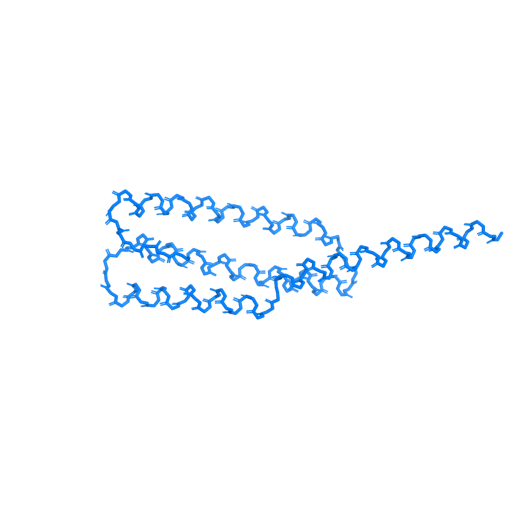6 119 ILE A CA 1
ATOM 1038 C C . ILE A 1 119 ? 8.273 2.602 -24.126 1.00 62.06 119 ILE A C 1
ATOM 1040 O O . ILE A 1 119 ? 7.378 2.720 -23.290 1.00 62.06 119 ILE A O 1
ATOM 1044 N N . LYS A 1 120 ? 8.114 1.880 -25.235 1.00 54.81 120 LYS A N 1
ATOM 1045 C CA . LYS A 1 120 ? 6.937 1.039 -25.463 1.00 54.81 120 LYS A CA 1
ATOM 1046 C C . LYS A 1 120 ? 6.946 -0.138 -24.473 1.00 54.81 120 LYS A C 1
ATOM 1048 O O . LYS A 1 120 ? 8.008 -0.688 -24.192 1.00 54.81 120 LYS A O 1
ATOM 1053 N N . ASN A 1 121 ? 5.764 -0.505 -23.966 1.00 52.91 121 ASN A N 1
ATOM 1054 C CA . ASN A 1 121 ? 5.487 -1.617 -23.035 1.00 52.91 121 ASN A CA 1
ATOM 1055 C C . ASN A 1 121 ? 5.747 -1.405 -21.528 1.00 52.91 121 ASN A C 1
ATOM 1057 O O . ASN A 1 121 ? 5.894 -2.386 -20.802 1.00 52.91 121 ASN A O 1
ATOM 1061 N N . VAL A 1 122 ? 5.691 -0.178 -20.995 1.00 54.53 122 VAL A N 1
ATOM 1062 C CA . VAL A 1 122 ? 5.537 -0.004 -19.532 1.00 54.53 122 VAL A CA 1
ATOM 1063 C C . VAL A 1 122 ? 4.079 -0.275 -19.140 1.00 54.53 122 VAL A C 1
ATOM 1065 O O . VAL A 1 122 ? 3.300 0.642 -18.901 1.00 54.53 122 VAL A O 1
ATOM 1068 N N . GLN A 1 123 ? 3.679 -1.546 -19.140 1.00 53.28 123 GLN A N 1
ATOM 1069 C CA . GLN A 1 123 ? 2.390 -1.970 -18.597 1.00 53.28 123 GLN A CA 1
ATOM 1070 C C . GLN A 1 123 ? 2.537 -2.172 -17.092 1.00 53.28 123 GLN A C 1
ATOM 1072 O O . GLN A 1 123 ? 3.392 -2.942 -16.643 1.00 53.28 123 GLN A O 1
ATOM 1077 N N . LEU A 1 124 ? 1.709 -1.473 -16.317 1.00 53.94 124 LEU A N 1
ATOM 1078 C CA . LEU A 1 124 ? 1.667 -1.542 -14.860 1.00 53.94 124 LEU A CA 1
ATOM 1079 C C . LEU A 1 124 ? 0.582 -2.475 -14.356 1.00 53.94 124 LEU A C 1
ATOM 1081 O O . LEU A 1 124 ? -0.538 -2.414 -14.889 1.00 53.94 124 LEU A O 1
#

Sequence (124 aa):
MYLQSAINDILEQQNKQQILHIKKQLAVMSEEWFYQKWKMVYQKLYFYNRSFQKPIIEKLFSLQMKRYQIIQQEYQKIVQQFEKHTIDVTEALEQLNNILKQYDDEIDLLKKQCVRYNIKNVQL

Foldseek 3Di:
DVVVVVVVVVVVVVVVVVVVVLVVVLVVVDPVVLCVQLVVLVVQLVVDVVVDDDPLSNVLSVLVNVLSVLVVVLSVVLVVCVVVVNDDSVVSVVVNVVVSVVSVVVNVVSVVVCVVVVVPDPDD

pLDDT: mean 71.39, std 9.29, range [43.34, 84.81]